Protein AF-R7R289-F1 (afdb_monomer_lite)

Secondary structure (DSSP, 8-state):
-HHHHHHHHHHHHHHHHHHHHTT-HHHHHHHHHHHHHHHHHHHHTT-HHHHHHHHHHTTPPP-TT---GGGS-HHHHHHHHHHHHHHHHHHHHHTT-

Radius of gyration: 14.41 Å; chains: 1; bounding box: 32×24×45 Å

Foldseek 3Di:
DLVVVLVCVVCVVVVLVVCVVVLVLLVSLVSLLVVLVVLVVCLVVQPLSSQQVQCVVVVHDRDSPDRDSVPRDPCVSNVSSVVSNVSSVVSNVVVVD

Sequence (97 aa):
MIKALACLYRYGPLVVLIPLMLQHYAVAGMLILFFSIWNAYGYKKKWRHIYCAYQSMSHQQMTPCYIDWDNVKKREVIGISVTEAFLGIMMIFICFL

pLDDT: mean 82.0, std 7.89, range [54.88, 93.38]

Structure (mmCIF, N/CA/C/O backbone):
data_AF-R7R289-F1
#
_entry.id   AF-R7R289-F1
#
loop_
_atom_site.group_PDB
_atom_site.id
_atom_site.type_symbol
_atom_site.label_atom_id
_atom_site.label_alt_id
_atom_site.label_comp_id
_atom_site.label_asym_id
_atom_site.label_entity_id
_atom_site.label_seq_id
_atom_site.pdbx_PDB_ins_code
_atom_site.Cartn_x
_atom_site.Cartn_y
_atom_site.Cartn_z
_atom_site.occupancy
_atom_site.B_iso_or_equiv
_atom_site.auth_seq_id
_atom_site.auth_comp_id
_atom_site.auth_asym_id
_atom_site.auth_atom_id
_atom_site.pdbx_PDB_model_num
ATOM 1 N N . MET A 1 1 ? -10.972 -13.879 -13.068 1.00 54.88 1 MET A N 1
ATOM 2 C CA . MET A 1 1 ? -10.130 -13.467 -11.920 1.00 54.88 1 MET A CA 1
ATOM 3 C C . MET A 1 1 ? -9.520 -12.069 -12.083 1.00 54.88 1 MET A C 1
ATOM 5 O O . MET A 1 1 ? -9.880 -11.202 -11.307 1.00 54.88 1 MET A O 1
ATOM 9 N N . ILE A 1 2 ? -8.704 -11.780 -13.110 1.00 59.53 2 ILE A N 1
ATOM 10 C CA . ILE A 1 2 ? -7.987 -10.483 -13.264 1.00 59.53 2 ILE A CA 1
ATOM 11 C C . ILE A 1 2 ? -8.912 -9.242 -13.296 1.00 59.53 2 ILE A C 1
ATOM 13 O O . ILE A 1 2 ? -8.572 -8.216 -12.714 1.00 59.53 2 ILE A O 1
ATOM 17 N N . LYS A 1 3 ? -10.102 -9.337 -13.913 1.00 64.31 3 LYS A N 1
ATOM 18 C CA . LYS A 1 3 ? -11.083 -8.233 -13.969 1.00 64.31 3 LYS A CA 1
ATOM 19 C C . LYS A 1 3 ? -11.600 -7.811 -12.583 1.00 64.31 3 LYS A C 1
ATOM 21 O O . LYS A 1 3 ? -11.777 -6.623 -12.348 1.00 64.31 3 LYS A O 1
ATOM 26 N N . ALA A 1 4 ? -11.798 -8.763 -11.668 1.00 59.75 4 ALA A N 1
ATOM 27 C CA . ALA A 1 4 ? -12.276 -8.481 -10.312 1.00 59.75 4 ALA A CA 1
ATOM 28 C C . ALA A 1 4 ? -11.208 -7.758 -9.476 1.00 59.75 4 ALA A C 1
ATOM 30 O O . ALA A 1 4 ? -11.518 -6.797 -8.782 1.00 59.75 4 ALA A O 1
ATOM 31 N N . LEU A 1 5 ? -9.939 -8.160 -9.619 1.00 63.84 5 LEU A N 1
ATOM 32 C CA . LEU A 1 5 ? -8.808 -7.507 -8.954 1.00 63.84 5 LEU A CA 1
ATOM 33 C C . LEU A 1 5 ? -8.595 -6.066 -9.456 1.00 63.84 5 LEU A C 1
ATOM 35 O O . LEU A 1 5 ? -8.352 -5.162 -8.664 1.00 63.84 5 LEU A O 1
ATOM 39 N N . ALA A 1 6 ? -8.742 -5.832 -10.763 1.00 64.00 6 ALA A N 1
ATOM 40 C CA . ALA A 1 6 ? -8.690 -4.483 -11.330 1.00 64.00 6 ALA A CA 1
ATOM 41 C C . ALA A 1 6 ? -9.862 -3.601 -10.855 1.00 64.00 6 ALA A C 1
ATOM 43 O O . ALA A 1 6 ? -9.682 -2.411 -10.607 1.00 64.00 6 ALA A O 1
ATOM 44 N N . CYS A 1 7 ? -11.050 -4.193 -10.687 1.00 64.69 7 CYS A N 1
ATOM 45 C CA . CYS A 1 7 ? -12.212 -3.523 -10.107 1.00 64.69 7 CYS A CA 1
ATOM 46 C C . CYS A 1 7 ? -11.926 -3.106 -8.656 1.00 64.69 7 CYS A C 1
ATOM 48 O O . CYS A 1 7 ? -12.142 -1.957 -8.291 1.00 64.69 7 CYS A O 1
ATOM 50 N N . LEU A 1 8 ? -11.341 -4.001 -7.855 1.00 69.06 8 LEU A N 1
ATOM 51 C CA . LEU A 1 8 ? -10.965 -3.717 -6.471 1.00 69.06 8 LEU A CA 1
ATOM 52 C C . LEU A 1 8 ? -9.931 -2.589 -6.361 1.00 69.06 8 LEU A C 1
ATOM 54 O O . LEU A 1 8 ? -10.039 -1.767 -5.465 1.00 69.06 8 LEU A O 1
ATOM 58 N N . TYR A 1 9 ? -8.980 -2.483 -7.290 1.00 69.88 9 TYR A N 1
ATOM 59 C CA . TYR A 1 9 ? -8.043 -1.355 -7.305 1.00 69.88 9 TYR A CA 1
ATOM 60 C C . TYR A 1 9 ? -8.733 -0.023 -7.661 1.00 69.88 9 TYR A C 1
ATOM 62 O O . TYR A 1 9 ? -8.445 1.012 -7.069 1.00 69.88 9 TYR A O 1
ATOM 70 N N . ARG A 1 10 ? -9.686 -0.039 -8.603 1.00 74.19 10 ARG A N 1
ATOM 71 C CA . ARG A 1 10 ? -10.416 1.163 -9.043 1.00 74.19 10 ARG A CA 1
ATOM 72 C C . ARG A 1 10 ? -11.460 1.647 -8.031 1.00 74.19 10 ARG A C 1
ATOM 74 O O . ARG A 1 10 ? -11.598 2.847 -7.828 1.00 74.19 10 ARG A O 1
ATOM 81 N N . TYR A 1 11 ? -12.213 0.726 -7.434 1.00 76.81 11 TYR A N 1
ATOM 82 C CA . TYR A 1 11 ? -13.294 1.022 -6.486 1.00 76.81 11 TYR A CA 1
ATOM 83 C C . TYR A 1 11 ? -12.863 0.866 -5.024 1.00 76.81 11 TYR A C 1
ATOM 85 O O . TYR A 1 11 ? -13.622 1.205 -4.126 1.00 76.81 11 TYR A O 1
ATOM 93 N N . GLY A 1 12 ? -11.647 0.395 -4.764 1.00 78.19 12 GLY A N 1
ATOM 94 C CA . GLY A 1 12 ? -11.107 0.209 -3.421 1.00 78.19 12 GLY A CA 1
ATOM 95 C C . GLY A 1 12 ? -11.168 1.447 -2.534 1.00 78.19 12 GLY A C 1
ATOM 96 O O . GLY A 1 12 ? -11.704 1.355 -1.430 1.00 78.19 12 GLY A O 1
ATOM 97 N N . PRO A 1 13 ? -10.746 2.627 -3.027 1.00 78.31 13 PRO A N 1
ATOM 98 C CA . PRO A 1 13 ? -10.905 3.876 -2.289 1.00 78.31 13 PRO A CA 1
ATOM 99 C C . PRO A 1 13 ? -12.366 4.184 -1.931 1.00 78.31 13 PRO A C 1
ATOM 101 O O . PRO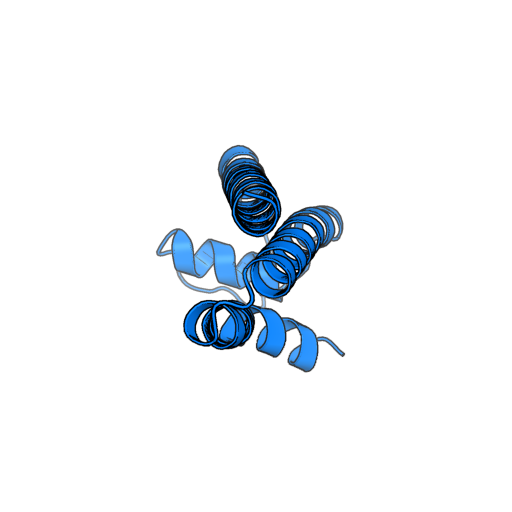 A 1 13 ? -12.639 4.662 -0.835 1.00 78.31 13 PRO A O 1
ATOM 104 N N . LEU A 1 14 ? -13.323 3.851 -2.807 1.00 81.88 14 LEU A N 1
ATOM 105 C CA . LEU A 1 14 ? -14.756 4.022 -2.530 1.00 81.88 14 LEU A CA 1
ATOM 106 C C . LEU A 1 14 ? -15.243 3.054 -1.442 1.00 81.88 14 LEU A C 1
ATOM 108 O O . LEU A 1 14 ? -16.035 3.446 -0.589 1.00 81.88 14 LEU A O 1
ATOM 112 N N . VAL A 1 15 ? -14.732 1.820 -1.424 1.00 84.56 15 VAL A N 1
ATOM 113 C CA . VAL A 1 15 ? -15.037 0.824 -0.380 1.00 84.56 15 VAL A CA 1
ATOM 114 C C . VAL A 1 15 ? -14.499 1.256 0.988 1.00 84.56 15 VAL A C 1
ATOM 116 O O . VAL A 1 15 ? -15.131 0.956 1.993 1.00 84.56 15 VAL A O 1
ATOM 119 N N . VAL A 1 16 ? -13.379 1.986 1.040 1.00 85.62 16 VAL A N 1
ATOM 120 C CA . VAL A 1 16 ? -12.829 2.573 2.280 1.00 85.62 16 VAL A CA 1
ATOM 121 C C . VAL A 1 16 ? -13.595 3.834 2.707 1.00 85.62 16 VAL A C 1
ATOM 123 O O . VAL A 1 16 ? -13.809 4.056 3.898 1.00 85.62 16 VAL A O 1
ATOM 126 N N . LEU A 1 17 ? -14.046 4.650 1.751 1.00 85.12 17 LEU A N 1
ATOM 127 C CA . LEU A 1 17 ? -14.790 5.890 2.007 1.00 85.12 17 LEU A CA 1
ATOM 128 C C . LEU A 1 17 ? -16.140 5.653 2.695 1.00 85.12 17 LEU A C 1
ATOM 130 O O . LEU A 1 17 ? -16.527 6.440 3.552 1.00 85.12 17 LEU A O 1
ATOM 134 N N . ILE A 1 18 ? -16.849 4.573 2.361 1.00 87.19 18 ILE A N 1
ATOM 135 C CA . ILE A 1 18 ? -18.154 4.250 2.962 1.00 87.19 18 ILE A CA 1
ATOM 136 C C . ILE A 1 18 ? -18.066 4.064 4.494 1.00 87.19 18 ILE A C 1
ATOM 138 O O . ILE A 1 18 ? -18.749 4.796 5.209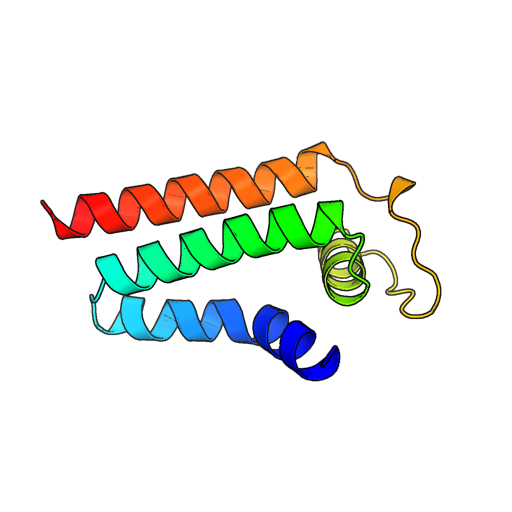 1.00 87.19 18 ILE A O 1
ATOM 142 N N . PRO A 1 19 ? -17.236 3.154 5.045 1.00 87.00 19 PRO A N 1
ATOM 143 C CA . PRO A 1 19 ? -17.099 3.001 6.492 1.00 87.00 19 PRO A CA 1
ATOM 144 C C . PRO A 1 19 ? -16.481 4.234 7.157 1.00 87.00 19 PRO A C 1
ATOM 146 O O . PRO A 1 19 ? -16.821 4.517 8.301 1.00 87.00 19 PRO A O 1
ATOM 149 N N . LEU A 1 20 ? -15.636 4.997 6.453 1.00 86.69 20 LEU A N 1
ATOM 150 C CA . LEU A 1 20 ? -15.128 6.277 6.952 1.00 86.69 20 LEU A CA 1
ATOM 151 C C . LEU A 1 20 ? -16.263 7.293 7.173 1.00 86.69 20 LEU A C 1
ATOM 153 O O . LEU A 1 20 ? -16.328 7.912 8.230 1.00 86.69 20 LEU A O 1
ATOM 157 N N . MET A 1 21 ? -17.182 7.427 6.210 1.00 86.31 21 MET A N 1
ATOM 158 C CA . MET A 1 21 ? -18.353 8.312 6.318 1.00 86.31 21 MET A CA 1
ATOM 159 C C . MET A 1 21 ? -19.325 7.868 7.415 1.00 86.31 21 MET A C 1
ATOM 161 O O . MET A 1 21 ? -19.958 8.701 8.056 1.00 86.31 21 MET A O 1
ATOM 165 N N . LEU A 1 22 ? -19.415 6.560 7.660 1.00 88.56 22 LEU A N 1
ATOM 166 C CA . LEU A 1 22 ? -20.212 5.977 8.741 1.00 88.56 22 LEU A CA 1
ATOM 167 C C . LEU A 1 22 ? -19.488 5.985 10.102 1.00 88.56 22 LEU A C 1
ATOM 169 O O . LEU A 1 22 ? -19.982 5.386 11.051 1.00 88.56 22 LEU A O 1
ATOM 173 N N . GLN A 1 23 ? -18.318 6.630 10.203 1.00 85.12 23 GLN A N 1
ATOM 174 C CA . GLN A 1 23 ? -17.484 6.696 11.414 1.00 85.12 23 GLN A CA 1
ATOM 175 C C . GLN A 1 23 ? -17.039 5.326 11.962 1.00 85.12 23 GLN A C 1
ATOM 177 O O . GLN A 1 23 ? -16.617 5.195 13.110 1.00 85.12 23 GLN A O 1
ATOM 182 N N . HIS A 1 24 ? -17.055 4.286 11.129 1.00 88.19 24 HIS A N 1
ATOM 183 C CA . HIS A 1 24 ? -16.513 2.970 11.455 1.00 88.19 24 HIS A CA 1
ATOM 184 C C . HIS A 1 24 ? -15.000 2.937 11.195 1.00 88.19 24 HIS A C 1
ATOM 186 O O . HIS A 1 24 ? -14.514 2.258 10.284 1.00 88.19 24 HIS A O 1
ATOM 192 N N . TYR A 1 25 ? -14.243 3.675 12.014 1.00 87.62 25 TYR A N 1
ATOM 193 C CA . TYR A 1 25 ? -12.798 3.873 11.843 1.00 87.62 25 TYR A CA 1
ATOM 194 C C . TYR A 1 25 ? -11.991 2.569 11.888 1.00 87.62 25 TYR A C 1
ATOM 196 O O . TYR A 1 25 ? -11.077 2.399 11.082 1.00 87.62 25 TYR A O 1
ATOM 204 N N . ALA A 1 26 ? -12.365 1.609 12.743 1.00 87.44 26 ALA A N 1
ATOM 205 C CA . ALA A 1 26 ? -11.720 0.295 12.781 1.00 87.44 26 ALA A CA 1
ATOM 206 C C . ALA A 1 26 ? -11.876 -0.476 11.459 1.00 87.44 26 ALA A C 1
ATOM 208 O O . ALA A 1 26 ? -10.915 -1.061 10.962 1.00 87.44 26 ALA A O 1
ATOM 209 N N . VAL A 1 27 ? -13.069 -0.448 10.855 1.00 88.75 27 VAL A N 1
ATOM 210 C CA . VAL A 1 27 ? -13.340 -1.141 9.584 1.00 88.75 27 VAL A CA 1
ATOM 211 C C . VAL A 1 27 ? -12.593 -0.460 8.441 1.00 88.75 27 VAL A C 1
ATOM 213 O O . VAL A 1 27 ? -11.946 -1.135 7.643 1.00 88.75 27 VAL A O 1
ATOM 216 N N . ALA A 1 28 ? -12.622 0.874 8.390 1.00 88.94 28 ALA A N 1
ATOM 217 C CA . ALA A 1 28 ? -11.868 1.645 7.406 1.00 88.94 28 ALA A CA 1
ATOM 218 C C . ALA A 1 28 ? -10.354 1.385 7.520 1.00 88.94 28 ALA A C 1
ATOM 220 O O . ALA A 1 28 ? -9.704 1.101 6.515 1.00 88.94 28 ALA A O 1
ATOM 221 N N . GLY A 1 29 ? -9.804 1.389 8.738 1.00 89.56 29 GLY A N 1
ATOM 222 C CA . GLY A 1 29 ? -8.391 1.107 8.985 1.00 89.56 29 GLY A CA 1
ATOM 223 C C . GLY A 1 29 ? -7.982 -0.312 8.579 1.00 89.56 29 GLY A C 1
ATOM 224 O O . GLY A 1 29 ? -6.975 -0.487 7.893 1.00 89.56 29 GLY A O 1
ATOM 225 N N . MET A 1 30 ? -8.798 -1.322 8.898 1.00 90.88 30 MET A N 1
ATOM 226 C CA . MET A 1 30 ? -8.564 -2.710 8.473 1.00 90.88 30 MET A CA 1
ATOM 227 C C . MET A 1 30 ? -8.579 -2.869 6.946 1.00 90.88 30 MET A C 1
ATOM 229 O O . MET A 1 30 ? -7.743 -3.586 6.392 1.00 90.88 30 MET A O 1
ATOM 233 N N . LEU A 1 31 ? -9.489 -2.182 6.250 1.00 90.69 31 LEU A N 1
ATOM 234 C CA . LEU A 1 31 ? -9.536 -2.188 4.786 1.00 90.69 31 LEU A CA 1
ATOM 235 C C . LEU A 1 31 ? -8.292 -1.534 4.179 1.00 90.69 31 LEU A C 1
ATOM 237 O O . LEU A 1 31 ? -7.711 -2.090 3.250 1.00 90.69 31 LEU A O 1
ATOM 241 N N . ILE A 1 32 ? -7.841 -0.400 4.721 1.00 89.50 32 ILE A N 1
ATOM 242 C CA . ILE A 1 32 ? -6.614 0.273 4.268 1.00 89.50 32 ILE A CA 1
ATOM 243 C C . ILE A 1 32 ? -5.389 -0.631 4.469 1.00 89.50 32 ILE A C 1
ATOM 245 O O . ILE A 1 32 ? -4.552 -0.741 3.572 1.00 89.50 32 ILE A O 1
ATOM 249 N N . LEU A 1 33 ? -5.297 -1.340 5.600 1.00 91.75 33 LEU A N 1
ATOM 250 C CA . LEU A 1 33 ? -4.217 -2.305 5.835 1.00 91.75 33 LEU A CA 1
ATOM 251 C C . LEU A 1 33 ? -4.244 -3.458 4.837 1.00 91.75 33 LEU A C 1
ATOM 253 O O . LEU A 1 33 ? -3.201 -3.853 4.312 1.00 91.75 33 LEU A O 1
ATOM 257 N N . PHE A 1 34 ? -5.434 -3.973 4.534 1.00 90.69 34 PHE A N 1
ATOM 258 C CA . PHE A 1 34 ? -5.594 -4.982 3.498 1.00 90.69 34 PHE A CA 1
ATOM 259 C C . PHE A 1 34 ? -5.130 -4.462 2.126 1.00 90.69 34 PHE A C 1
ATOM 261 O O . PHE A 1 34 ? -4.396 -5.168 1.434 1.00 90.69 34 PHE A O 1
ATOM 268 N N . PHE A 1 35 ? -5.481 -3.224 1.757 1.00 87.75 35 PHE A N 1
ATOM 269 C CA . PHE A 1 35 ? -5.017 -2.580 0.521 1.00 87.75 35 PHE A CA 1
ATOM 270 C C . PHE A 1 35 ? -3.493 -2.429 0.465 1.00 87.75 35 PHE A C 1
ATOM 272 O O . PHE A 1 35 ? -2.890 -2.767 -0.554 1.00 87.75 35 PHE A O 1
ATOM 279 N N . SER A 1 36 ? -2.863 -2.022 1.567 1.00 89.00 36 SER A N 1
ATOM 280 C CA . SER A 1 36 ? -1.404 -1.916 1.669 1.00 89.00 36 SER A CA 1
ATOM 281 C C . SER A 1 36 ? -0.707 -3.264 1.425 1.00 89.00 36 SER A C 1
ATOM 283 O O . SER A 1 36 ? 0.193 -3.375 0.583 1.00 89.00 36 SER A O 1
ATOM 285 N N . ILE A 1 37 ? -1.164 -4.330 2.093 1.00 89.44 37 ILE A N 1
ATOM 286 C CA . ILE A 1 37 ? -0.622 -5.688 1.912 1.00 89.44 37 ILE A CA 1
ATOM 287 C C . ILE A 1 37 ? -0.845 -6.167 0.475 1.00 89.44 37 ILE A C 1
ATOM 289 O O . ILE A 1 37 ? 0.044 -6.764 -0.137 1.00 89.44 37 ILE A O 1
ATOM 293 N N . TRP A 1 38 ? -2.025 -5.893 -0.076 1.00 86.12 38 TRP A N 1
ATOM 294 C CA . TRP A 1 38 ? -2.383 -6.239 -1.443 1.00 86.12 38 TRP A CA 1
ATOM 295 C C . TRP A 1 38 ? -1.475 -5.559 -2.474 1.00 86.12 38 TRP A C 1
ATOM 297 O O . TRP A 1 38 ? -0.977 -6.226 -3.383 1.00 86.12 38 TRP A O 1
ATOM 307 N N . ASN A 1 39 ? -1.198 -4.264 -2.303 1.00 84.31 39 ASN A N 1
ATOM 308 C CA . ASN A 1 39 ? -0.281 -3.493 -3.142 1.00 84.31 39 ASN A CA 1
ATOM 309 C C . ASN A 1 39 ? 1.143 -4.061 -3.089 1.00 84.31 39 ASN A C 1
ATOM 311 O O . ASN A 1 39 ? 1.745 -4.332 -4.134 1.00 84.31 39 ASN A O 1
ATOM 315 N N . ALA A 1 40 ? 1.653 -4.334 -1.886 1.00 85.50 40 ALA A N 1
ATOM 316 C CA . ALA A 1 40 ? 2.976 -4.921 -1.694 1.00 85.50 40 ALA A CA 1
ATOM 317 C C . ALA A 1 40 ? 3.087 -6.327 -2.315 1.00 85.50 40 ALA A C 1
ATOM 319 O O . ALA A 1 40 ? 4.061 -6.651 -3.007 1.00 85.50 40 ALA A O 1
ATOM 320 N N . TYR A 1 41 ? 2.072 -7.170 -2.115 1.00 87.38 41 TYR A N 1
ATOM 321 C CA . TYR A 1 41 ? 2.032 -8.518 -2.675 1.00 87.38 41 TYR A CA 1
ATOM 322 C C . TYR A 1 41 ? 1.911 -8.500 -4.198 1.00 87.38 41 TYR A C 1
ATOM 324 O O . TYR A 1 41 ? 2.578 -9.268 -4.895 1.00 87.38 41 TYR A O 1
ATOM 332 N N . GLY A 1 42 ? 1.087 -7.603 -4.725 1.00 84.31 42 GLY A N 1
ATOM 333 C CA . GLY A 1 42 ? 0.865 -7.453 -6.147 1.00 84.31 42 GLY A CA 1
ATOM 334 C C . GLY A 1 42 ? 2.077 -6.902 -6.897 1.00 84.31 42 GLY A C 1
ATOM 335 O O . GLY A 1 42 ? 2.339 -7.342 -8.016 1.00 84.31 42 GLY A O 1
ATOM 336 N N . TYR A 1 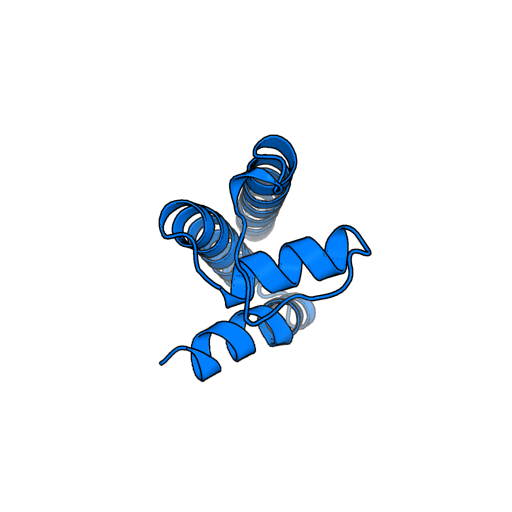43 ? 2.885 -6.051 -6.259 1.00 83.94 43 TYR A N 1
ATOM 337 C CA . TYR A 1 43 ? 4.219 -5.702 -6.748 1.00 83.94 43 TYR A CA 1
ATOM 338 C C . TYR A 1 43 ? 5.155 -6.920 -6.767 1.00 83.94 43 TYR A C 1
ATOM 340 O O . TYR A 1 43 ? 5.755 -7.222 -7.799 1.00 83.94 43 TYR A O 1
ATOM 348 N N . LYS A 1 44 ? 5.228 -7.690 -5.669 1.00 85.00 44 LYS A N 1
ATOM 349 C CA . LYS A 1 44 ? 6.071 -8.901 -5.591 1.00 85.00 44 LYS A CA 1
ATOM 350 C C . LYS A 1 44 ? 5.694 -9.941 -6.651 1.00 85.00 44 LYS A C 1
ATOM 352 O O . LYS A 1 44 ? 6.571 -10.573 -7.234 1.00 85.00 44 LYS A O 1
ATOM 357 N N . LYS A 1 45 ? 4.396 -10.109 -6.918 1.00 86.31 45 LYS A N 1
ATOM 358 C CA . LYS A 1 45 ? 3.863 -10.992 -7.967 1.00 86.31 45 LYS A CA 1
ATOM 359 C C . LYS A 1 45 ? 3.737 -10.335 -9.340 1.00 86.31 45 LYS A C 1
ATOM 361 O O . LYS A 1 45 ? 3.222 -10.973 -10.259 1.00 86.31 45 LYS A O 1
ATOM 366 N N . LYS A 1 46 ? 4.212 -9.100 -9.501 1.00 84.62 46 LYS A N 1
ATOM 367 C CA . LYS A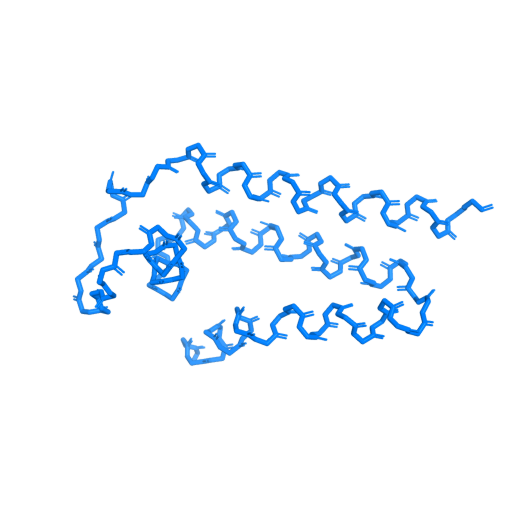 1 46 ? 4.254 -8.394 -10.781 1.00 84.62 46 LYS A CA 1
ATOM 368 C C . LYS A 1 46 ? 2.886 -8.315 -11.491 1.00 84.62 46 LYS A C 1
ATOM 370 O O . LYS A 1 46 ? 2.782 -8.487 -12.706 1.00 84.62 46 LYS A O 1
ATOM 375 N N . TRP A 1 47 ? 1.808 -8.045 -10.751 1.00 85.69 47 TRP A N 1
ATOM 376 C CA . TRP A 1 47 ? 0.444 -8.001 -11.290 1.00 85.69 47 TRP A CA 1
ATOM 377 C C . TRP A 1 47 ? 0.190 -6.843 -12.265 1.00 85.69 47 TRP A C 1
ATOM 379 O O . TRP A 1 47 ? 0.201 -5.673 -11.895 1.00 85.69 47 TRP A O 1
ATOM 389 N N . ARG A 1 48 ? -0.183 -7.187 -13.501 1.00 81.88 48 ARG A N 1
ATOM 390 C CA . ARG A 1 48 ? -0.475 -6.255 -14.608 1.00 81.88 48 ARG A CA 1
ATOM 391 C C . ARG A 1 48 ? -1.347 -5.046 -14.244 1.00 81.88 48 ARG A C 1
ATOM 393 O O . ARG A 1 48 ? -1.052 -3.939 -14.663 1.00 81.88 48 ARG A O 1
ATOM 400 N N . HIS A 1 49 ? -2.425 -5.243 -13.488 1.00 77.56 49 HIS A N 1
ATOM 401 C CA . HIS A 1 49 ? -3.361 -4.157 -13.168 1.00 77.56 49 HIS A CA 1
ATOM 402 C C . HIS A 1 49 ? -2.774 -3.140 -12.178 1.00 77.56 49 HIS A C 1
ATOM 404 O O . HIS A 1 49 ? -3.070 -1.957 -12.293 1.00 77.56 49 HIS A O 1
ATOM 410 N N . ILE A 1 50 ? -1.906 -3.582 -11.262 1.00 81.06 50 ILE A N 1
ATOM 411 C CA . ILE A 1 50 ? -1.181 -2.689 -10.351 1.00 81.06 50 ILE A CA 1
ATOM 412 C C . ILE A 1 50 ? -0.112 -1.929 -11.133 1.00 81.06 50 ILE A C 1
ATOM 414 O O . ILE A 1 50 ? -0.000 -0.720 -10.983 1.00 81.06 50 ILE A O 1
ATOM 418 N N . TYR A 1 51 ? 0.608 -2.601 -12.035 1.00 81.50 51 TYR A N 1
ATOM 419 C CA . TYR A 1 51 ? 1.560 -1.938 -12.928 1.00 81.50 51 TYR A CA 1
ATOM 420 C C . TYR A 1 51 ? 0.919 -0.783 -13.713 1.00 81.50 51 TYR A C 1
ATOM 422 O O . TYR A 1 51 ? 1.412 0.341 -13.679 1.00 81.50 51 TYR A O 1
ATOM 430 N N . CYS A 1 52 ? -0.224 -1.033 -14.361 1.00 78.44 52 CYS A N 1
ATOM 431 C CA . CYS A 1 52 ? -0.945 0.003 -15.103 1.00 78.44 52 CYS A CA 1
ATOM 432 C C . CYS A 1 52 ? -1.431 1.153 -14.207 1.00 78.44 52 CYS A C 1
ATOM 434 O O . CYS A 1 52 ? -1.498 2.293 -14.663 1.00 78.44 52 CYS A O 1
ATOM 436 N N . ALA A 1 53 ? -1.753 0.879 -12.942 1.00 78.69 53 ALA A N 1
ATOM 437 C CA . ALA A 1 53 ? -2.100 1.925 -11.991 1.00 78.69 53 ALA A CA 1
ATOM 438 C C . ALA A 1 53 ? -0.902 2.818 -11.633 1.00 78.69 53 ALA A C 1
ATOM 440 O O . ALA A 1 53 ? -1.043 4.039 -11.625 1.00 78.69 53 ALA A O 1
ATOM 441 N N . TYR A 1 54 ? 0.284 2.234 -11.433 1.00 77.25 54 TYR A N 1
ATOM 442 C CA . TYR A 1 54 ? 1.517 3.005 -11.246 1.00 77.25 54 TYR A CA 1
ATOM 443 C C . TYR A 1 54 ? 1.857 3.842 -12.486 1.00 77.25 54 TYR A C 1
ATOM 445 O O . TYR A 1 54 ? 2.162 5.021 -12.345 1.00 77.25 54 TYR A O 1
ATOM 453 N N . GLN A 1 55 ? 1.708 3.296 -13.701 1.00 79.19 55 GLN A N 1
ATOM 454 C CA . GLN A 1 55 ? 1.884 4.074 -14.938 1.00 79.19 55 GLN A CA 1
ATOM 455 C C . GLN A 1 55 ? 0.931 5.278 -15.003 1.00 79.19 5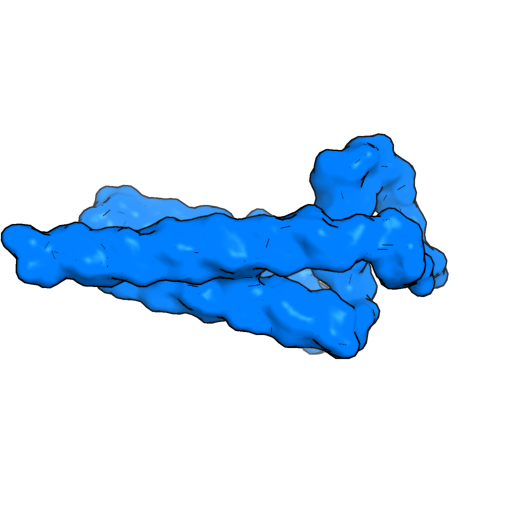5 GLN A C 1
ATOM 457 O O . GLN A 1 55 ? 1.355 6.375 -15.361 1.00 79.19 55 GLN A O 1
ATOM 462 N N . SER A 1 56 ? -0.333 5.092 -14.601 1.00 78.88 56 SER A N 1
ATOM 463 C CA . SER A 1 56 ? -1.309 6.184 -14.500 1.00 78.88 56 SER A CA 1
ATOM 464 C C . SER A 1 56 ? -0.858 7.281 -13.541 1.00 78.88 56 SER 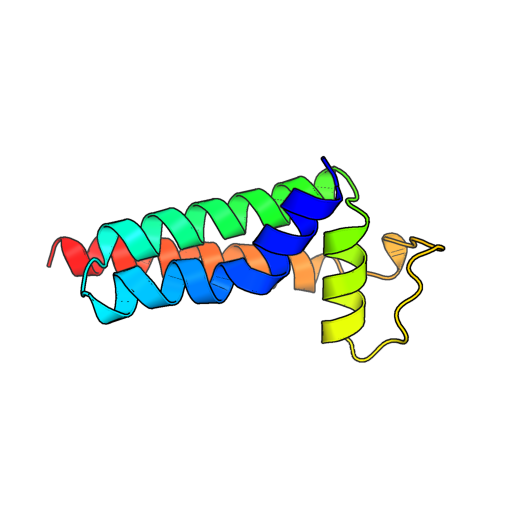A C 1
ATOM 466 O O . SER A 1 56 ? -1.042 8.460 -13.831 1.00 78.88 56 SER A O 1
ATOM 468 N N . MET A 1 57 ? -0.303 6.892 -12.391 1.00 75.25 57 MET A N 1
ATOM 469 C CA . MET A 1 57 ? 0.142 7.814 -11.349 1.00 75.25 57 MET A CA 1
ATOM 470 C C . MET A 1 57 ? 1.407 8.573 -11.763 1.00 75.25 57 MET A C 1
ATOM 472 O O . MET A 1 57 ? 1.537 9.757 -11.475 1.00 75.25 57 MET A O 1
ATOM 476 N N . SER A 1 58 ? 2.312 7.923 -12.494 1.00 76.94 58 SER A N 1
ATOM 477 C CA . SER A 1 58 ? 3.515 8.546 -13.054 1.00 76.94 58 SER A CA 1
ATOM 478 C C . SER A 1 58 ? 3.249 9.348 -14.338 1.00 76.94 58 SER A C 1
ATOM 480 O O . SER A 1 58 ? 4.204 9.737 -15.007 1.00 76.94 58 SER A O 1
ATOM 482 N N . HIS A 1 59 ? 1.980 9.574 -14.709 1.00 79.25 59 HIS A N 1
ATOM 483 C CA . HIS A 1 59 ? 1.566 10.234 -15.956 1.00 79.25 59 HIS A CA 1
ATOM 484 C C . HIS A 1 59 ? 2.199 9.626 -17.221 1.00 79.25 59 HIS A C 1
ATOM 486 O O . HIS A 1 59 ? 2.405 10.306 -18.225 1.00 79.25 59 HIS A O 1
ATOM 492 N N . GLN A 1 60 ? 2.505 8.328 -17.180 1.00 77.31 60 GLN A N 1
ATOM 493 C CA . GLN A 1 60 ? 3.016 7.583 -18.320 1.00 77.31 60 GLN A CA 1
ATOM 494 C C . GLN A 1 60 ? 1.855 7.028 -19.144 1.00 77.31 60 GLN A C 1
ATOM 496 O O . GLN A 1 60 ? 0.787 6.697 -18.622 1.00 77.31 60 GLN A O 1
ATOM 501 N N . GLN A 1 61 ? 2.069 6.887 -20.451 1.00 78.50 61 GLN A N 1
ATOM 502 C CA . GLN A 1 61 ? 1.098 6.231 -21.316 1.00 78.50 61 GLN A CA 1
ATOM 503 C C . GLN A 1 61 ? 0.910 4.778 -20.861 1.00 78.50 61 GLN A C 1
ATOM 505 O O . GLN A 1 61 ? 1.872 4.020 -20.751 1.00 78.50 61 GLN A O 1
ATOM 510 N N . MET A 1 62 ? -0.337 4.387 -20.587 1.00 75.25 62 MET A N 1
ATOM 511 C CA . MET A 1 62 ? -0.646 3.023 -20.167 1.00 75.25 62 MET A CA 1
ATOM 512 C C . MET A 1 62 ? -0.304 2.043 -21.287 1.00 75.25 62 MET A C 1
ATOM 514 O O . MET A 1 62 ? -0.883 2.102 -22.373 1.00 75.25 62 MET A O 1
ATOM 518 N N . THR A 1 63 ? 0.583 1.094 -21.005 1.00 80.12 63 THR A N 1
ATOM 519 C CA . THR A 1 63 ? 0.938 0.018 -21.934 1.00 80.12 63 THR A CA 1
ATOM 520 C C . THR A 1 63 ? 0.383 -1.294 -21.404 1.00 80.12 63 THR A C 1
ATOM 522 O O . THR A 1 63 ? 1.124 -2.119 -20.875 1.00 80.12 63 THR A O 1
ATOM 525 N N . PRO A 1 64 ? -0.933 -1.553 -21.524 1.00 69.75 64 PRO A N 1
ATOM 526 C CA . PRO A 1 64 ? -1.518 -2.728 -20.905 1.00 69.75 64 PRO A CA 1
ATOM 527 C C . PRO A 1 64 ? -0.844 -4.000 -21.416 1.00 69.75 64 PRO A C 1
ATOM 529 O O . PRO A 1 64 ? -0.673 -4.922 -20.637 1.00 69.75 64 PRO A O 1
ATOM 532 N N . CYS A 1 65 ? -0.467 -4.095 -22.691 1.00 77.44 65 CYS A N 1
ATOM 533 C CA . CYS A 1 65 ? 0.112 -5.313 -23.271 1.00 77.44 65 CYS A CA 1
ATOM 534 C C . CYS A 1 65 ? 1.618 -5.494 -23.016 1.00 77.44 65 CYS A C 1
ATOM 536 O O . CYS A 1 65 ? 2.139 -6.559 -23.332 1.00 77.44 65 CYS A O 1
ATOM 538 N N . TYR A 1 66 ? 2.295 -4.504 -22.430 1.00 77.44 66 TYR A N 1
ATOM 539 C CA . TYR A 1 66 ? 3.735 -4.528 -22.182 1.00 77.44 66 TYR A CA 1
ATOM 540 C C . TYR A 1 66 ? 4.018 -4.107 -20.737 1.00 77.44 66 TYR A C 1
ATOM 542 O O . TYR A 1 66 ? 3.754 -2.969 -20.351 1.00 77.44 66 TYR A O 1
ATOM 550 N N . ILE A 1 67 ? 4.505 -5.054 -19.932 1.00 80.12 67 ILE A N 1
ATOM 551 C CA . ILE A 1 67 ? 4.721 -4.879 -18.493 1.00 80.12 67 ILE A CA 1
ATOM 552 C C . ILE A 1 67 ? 6.222 -4.844 -18.230 1.00 80.12 67 ILE A C 1
ATOM 554 O O . ILE A 1 67 ? 6.878 -5.883 -18.282 1.00 80.12 67 ILE A O 1
ATOM 558 N N . ASP A 1 68 ? 6.732 -3.672 -17.877 1.00 82.50 68 ASP A N 1
ATOM 559 C CA . ASP A 1 68 ? 8.127 -3.484 -17.490 1.00 82.50 68 ASP A CA 1
ATOM 560 C C . ASP A 1 68 ? 8.225 -2.953 -16.058 1.00 82.50 68 ASP A C 1
ATOM 562 O O . ASP A 1 68 ? 8.224 -1.745 -15.812 1.00 82.50 68 ASP A O 1
ATOM 566 N N . TRP A 1 69 ? 8.291 -3.880 -15.101 1.00 80.38 69 TRP A N 1
ATOM 567 C CA . TRP A 1 69 ? 8.411 -3.561 -13.677 1.00 80.38 69 TRP A CA 1
ATOM 568 C C . TRP A 1 69 ? 9.745 -2.924 -13.292 1.00 80.38 69 TRP A C 1
ATOM 570 O O . TRP A 1 69 ? 9.812 -2.345 -12.209 1.00 80.38 69 TRP A O 1
ATOM 580 N N . ASP A 1 70 ? 10.778 -3.009 -14.133 1.00 81.06 70 ASP A N 1
ATOM 581 C CA . ASP A 1 70 ? 12.071 -2.387 -13.837 1.00 81.06 70 ASP A CA 1
ATOM 582 C C . ASP A 1 70 ? 12.003 -0.861 -14.008 1.00 81.06 70 ASP A C 1
ATOM 584 O O . ASP A 1 70 ? 12.739 -0.126 -13.349 1.00 81.06 70 ASP A O 1
ATOM 588 N N . ASN A 1 71 ? 11.032 -0.375 -14.789 1.00 77.88 71 ASN A N 1
ATOM 589 C CA . ASN A 1 71 ? 10.708 1.045 -14.916 1.00 77.88 71 ASN A CA 1
ATOM 590 C C . ASN A 1 71 ? 9.960 1.610 -13.683 1.00 77.88 71 ASN A C 1
ATOM 592 O O . ASN A 1 71 ? 9.943 2.818 -13.450 1.00 77.88 71 ASN A O 1
ATOM 596 N N . VAL A 1 72 ? 9.352 0.760 -12.844 1.00 79.50 72 VAL A N 1
ATOM 597 C CA . VAL A 1 72 ? 8.658 1.222 -11.629 1.00 79.50 72 VAL A CA 1
ATOM 598 C C . VAL A 1 72 ? 9.665 1.418 -10.504 1.00 79.50 72 VAL A C 1
ATOM 600 O O . VAL A 1 72 ? 10.325 0.481 -10.047 1.00 79.50 72 VAL A O 1
ATOM 603 N N . LYS A 1 73 ? 9.747 2.643 -9.980 1.00 79.62 73 LYS A N 1
ATOM 604 C CA . LYS A 1 73 ? 10.630 2.952 -8.854 1.00 79.62 73 LYS A CA 1
ATOM 605 C C . LYS A 1 73 ? 10.172 2.192 -7.610 1.00 79.62 73 LYS A C 1
ATOM 607 O O . LYS A 1 73 ? 9.151 2.510 -7.006 1.00 79.62 73 LYS A O 1
ATOM 612 N N . LYS A 1 74 ? 10.994 1.244 -7.147 1.00 79.06 74 LYS A N 1
ATOM 613 C CA . LYS A 1 74 ? 10.736 0.446 -5.926 1.00 79.06 74 LYS A CA 1
ATOM 614 C C . LYS A 1 74 ? 10.385 1.309 -4.709 1.00 79.06 74 LYS A C 1
ATOM 616 O O . LYS A 1 74 ? 9.547 0.929 -3.899 1.00 79.06 74 LYS A O 1
ATOM 621 N N . ARG A 1 75 ? 11.019 2.484 -4.601 1.00 80.00 75 ARG A N 1
ATOM 622 C CA . ARG A 1 75 ? 10.775 3.466 -3.537 1.00 80.00 75 ARG A CA 1
ATOM 623 C C . ARG A 1 75 ? 9.336 3.983 -3.538 1.00 80.00 75 ARG A C 1
ATOM 625 O O . ARG A 1 75 ? 8.787 4.160 -2.463 1.00 80.00 75 ARG A O 1
ATOM 632 N N . GLU A 1 76 ? 8.737 4.213 -4.704 1.00 78.81 76 GLU A N 1
ATOM 633 C CA . GLU A 1 76 ? 7.367 4.733 -4.807 1.00 78.81 76 GLU A CA 1
ATOM 634 C C . GLU A 1 76 ? 6.356 3.668 -4.388 1.00 78.81 76 GLU A C 1
ATOM 636 O O . GLU A 1 76 ? 5.475 3.941 -3.582 1.00 78.81 76 GLU A O 1
ATOM 641 N N . VAL A 1 77 ? 6.555 2.423 -4.824 1.00 79.69 77 VAL A N 1
ATOM 642 C CA . VAL A 1 77 ? 5.691 1.298 -4.438 1.00 79.69 77 VAL A CA 1
ATOM 643 C C . VAL A 1 77 ? 5.720 1.047 -2.932 1.00 79.69 77 VAL A C 1
ATOM 645 O O . VAL A 1 77 ? 4.678 0.909 -2.288 1.00 79.69 77 VAL A O 1
ATOM 648 N N . ILE A 1 78 ? 6.927 0.983 -2.364 1.00 81.88 78 ILE A N 1
ATOM 649 C CA . ILE A 1 78 ? 7.112 0.782 -0.925 1.00 81.88 78 ILE A CA 1
ATOM 650 C C . ILE A 1 78 ? 6.583 1.998 -0.164 1.00 81.88 78 ILE A C 1
ATOM 652 O O . ILE A 1 78 ? 5.899 1.820 0.835 1.00 81.88 78 ILE A O 1
ATOM 656 N N . GLY A 1 79 ? 6.847 3.213 -0.651 1.00 84.56 79 GLY A N 1
ATOM 657 C CA . GLY A 1 79 ? 6.369 4.455 -0.050 1.00 84.56 79 GLY A CA 1
ATOM 658 C C . GLY A 1 79 ? 4.851 4.480 0.087 1.00 84.56 79 GLY A C 1
ATOM 659 O O . GLY A 1 79 ? 4.360 4.629 1.199 1.00 84.56 79 GLY A O 1
ATOM 660 N N . ILE A 1 80 ? 4.119 4.233 -1.005 1.00 85.12 80 ILE A N 1
ATOM 661 C CA . ILE A 1 80 ? 2.649 4.175 -0.988 1.00 85.12 80 ILE A CA 1
ATOM 662 C C . ILE A 1 80 ? 2.164 3.100 -0.017 1.00 85.12 80 ILE A C 1
ATOM 664 O O . ILE A 1 80 ? 1.350 3.389 0.856 1.00 85.12 80 ILE A O 1
ATOM 668 N N . SER A 1 81 ? 2.723 1.889 -0.102 1.00 86.06 81 SER A N 1
ATOM 669 C CA . SER A 1 81 ? 2.311 0.779 0.766 1.00 86.06 81 SER A CA 1
ATOM 670 C C . SER A 1 81 ? 2.538 1.103 2.253 1.00 86.06 81 SER A C 1
ATOM 672 O O . SER A 1 81 ? 1.686 0.812 3.089 1.00 86.06 81 SER A O 1
ATOM 674 N N . VAL A 1 82 ? 3.663 1.735 2.605 1.00 89.88 82 VAL A N 1
ATOM 675 C CA . VAL A 1 82 ? 3.987 2.136 3.985 1.00 89.88 82 VAL A CA 1
ATOM 676 C C . VAL A 1 82 ? 3.087 3.275 4.467 1.00 89.88 82 VAL A C 1
ATOM 678 O O . VAL A 1 82 ? 2.618 3.227 5.602 1.00 89.88 82 VAL A O 1
ATOM 681 N N . THR A 1 83 ? 2.809 4.276 3.628 1.00 89.56 83 THR A N 1
ATOM 682 C CA . THR A 1 83 ? 1.895 5.374 3.975 1.00 89.56 83 THR A CA 1
ATOM 683 C C . THR A 1 83 ? 0.476 4.861 4.215 1.00 89.56 83 THR A C 1
ATOM 685 O O . THR A 1 83 ? -0.144 5.241 5.207 1.00 89.56 83 THR A O 1
ATOM 688 N N . GLU A 1 84 ? -0.016 3.953 3.368 1.00 89.44 84 GLU A N 1
ATOM 689 C CA . GLU A 1 84 ? -1.303 3.278 3.565 1.00 89.44 84 GLU A CA 1
ATOM 690 C C . GLU A 1 84 ? -1.305 2.480 4.876 1.00 89.44 84 GLU A C 1
ATOM 692 O O . GLU A 1 84 ? -2.220 2.623 5.684 1.00 89.44 84 GLU A O 1
ATOM 697 N N . ALA A 1 85 ? -0.253 1.700 5.147 1.00 91.00 85 ALA A N 1
ATOM 698 C CA . ALA A 1 85 ? -0.154 0.930 6.386 1.00 91.00 85 ALA A CA 1
ATOM 699 C C . ALA A 1 85 ? -0.185 1.821 7.636 1.00 91.00 85 ALA A C 1
ATOM 701 O O . ALA A 1 85 ? -0.916 1.541 8.586 1.00 91.00 85 ALA A O 1
ATOM 702 N N . PHE A 1 86 ? 0.577 2.915 7.628 1.00 93.38 86 PHE A N 1
ATOM 703 C CA . PHE A 1 86 ? 0.601 3.871 8.729 1.00 93.38 86 PHE A CA 1
ATOM 704 C C . PHE A 1 86 ? -0.774 4.511 8.956 1.00 93.38 86 PHE A C 1
ATOM 706 O O . PHE A 1 86 ? -1.255 4.550 10.088 1.00 93.38 86 PHE A O 1
ATOM 713 N N . LEU A 1 87 ? -1.439 4.950 7.882 1.00 91.62 87 LEU A N 1
ATOM 714 C CA . LEU A 1 87 ? -2.779 5.531 7.954 1.00 91.62 87 LEU A CA 1
ATOM 715 C C . LEU A 1 87 ? -3.796 4.532 8.523 1.00 91.62 87 LEU A C 1
ATOM 717 O O . LEU A 1 87 ? -4.564 4.880 9.419 1.00 91.62 87 LEU A O 1
ATOM 721 N N . GLY A 1 88 ? -3.772 3.283 8.049 1.00 90.50 88 GLY A N 1
ATOM 722 C CA . GLY A 1 88 ? -4.664 2.229 8.527 1.00 90.50 88 GLY A CA 1
ATOM 723 C C . GLY A 1 88 ? -4.483 1.933 10.019 1.00 90.50 88 GLY A C 1
ATOM 724 O O . GLY A 1 88 ? -5.469 1.845 10.749 1.00 90.50 88 GLY A O 1
ATOM 725 N N . ILE A 1 89 ? -3.233 1.862 10.493 1.00 92.62 89 ILE A N 1
ATOM 726 C CA . ILE A 1 89 ? -2.916 1.700 11.920 1.00 92.62 89 ILE A CA 1
ATOM 727 C C . ILE A 1 89 ? -3.454 2.885 12.730 1.00 92.62 89 ILE A C 1
ATOM 729 O O . ILE A 1 89 ? -4.119 2.678 13.744 1.00 92.62 89 ILE A O 1
ATOM 733 N N . MET A 1 90 ? -3.217 4.121 12.282 1.00 92.31 90 MET A N 1
ATOM 734 C CA . MET A 1 90 ? -3.683 5.316 12.995 1.00 92.31 90 MET A CA 1
ATOM 735 C C . MET A 1 90 ? -5.202 5.381 13.113 1.00 92.31 90 MET A C 1
ATOM 737 O O . MET A 1 90 ? -5.717 5.703 14.179 1.00 92.31 90 MET A O 1
ATOM 741 N N . MET A 1 91 ? -5.928 5.004 12.063 1.00 88.12 91 MET A N 1
ATOM 742 C CA . MET A 1 91 ? -7.388 4.937 12.107 1.00 88.12 91 MET A CA 1
ATOM 743 C C . MET A 1 91 ? -7.913 3.890 13.091 1.00 88.12 91 MET A C 1
ATOM 745 O O . MET A 1 91 ? -8.922 4.125 13.754 1.00 88.12 91 MET A O 1
ATOM 749 N N . ILE A 1 92 ? -7.226 2.752 13.220 1.00 90.25 92 ILE A N 1
ATOM 750 C CA . ILE A 1 92 ? -7.567 1.746 14.229 1.00 90.25 92 ILE A CA 1
ATOM 751 C C . ILE A 1 92 ? -7.326 2.309 15.631 1.00 90.25 92 ILE A C 1
ATOM 753 O O . ILE A 1 92 ? -8.205 2.188 16.475 1.00 90.25 92 ILE A O 1
ATOM 757 N N . PHE A 1 93 ? -6.192 2.977 15.870 1.00 90.19 93 PHE A N 1
ATOM 758 C CA . PHE A 1 93 ? -5.909 3.614 17.162 1.00 90.19 93 PHE A CA 1
ATOM 759 C C . PHE A 1 93 ? -6.938 4.684 17.541 1.00 90.19 93 PHE A C 1
ATOM 761 O O . PHE A 1 93 ? -7.372 4.705 18.687 1.00 90.19 93 PHE A O 1
ATOM 768 N N . ILE A 1 94 ? -7.376 5.520 16.592 1.00 87.50 94 ILE A N 1
ATOM 769 C CA . ILE A 1 94 ? -8.432 6.522 16.824 1.00 87.50 94 ILE A CA 1
ATOM 770 C C . ILE A 1 94 ? -9.745 5.861 17.259 1.00 87.50 94 ILE A C 1
ATOM 772 O O . ILE A 1 94 ? -10.477 6.431 18.052 1.00 87.50 94 ILE A O 1
ATOM 776 N N . CYS A 1 95 ? -10.042 4.650 16.782 1.00 83.81 95 CYS A N 1
ATOM 777 C CA . CYS A 1 95 ? -11.241 3.922 17.197 1.00 83.81 95 CYS A CA 1
ATOM 778 C C . CYS A 1 95 ? -11.217 3.483 18.675 1.00 83.81 95 CYS A C 1
ATOM 780 O O . CYS A 1 95 ? -12.269 3.146 19.216 1.00 83.81 95 CYS A O 1
ATOM 782 N N . PHE A 1 96 ? -10.038 3.426 19.300 1.00 78.62 96 PHE A N 1
ATOM 783 C CA . PHE A 1 96 ? -9.855 3.016 20.697 1.00 78.62 96 PHE A CA 1
ATOM 784 C C . PHE A 1 96 ? -9.642 4.193 21.662 1.00 78.62 96 PHE A C 1
ATOM 786 O O . PHE A 1 96 ? -9.493 3.953 22.861 1.00 78.62 96 PHE A O 1
ATOM 793 N N . LEU A 1 97 ? -9.590 5.427 21.150 1.00 78.50 97 LEU A N 1
ATOM 794 C CA . LEU A 1 97 ? -9.458 6.662 21.925 1.00 78.50 97 LEU A CA 1
ATOM 795 C C . LEU A 1 97 ? -10.845 7.249 22.223 1.00 78.50 97 LEU A C 1
ATOM 797 O O . LEU A 1 97 ? -11.050 7.681 23.377 1.00 78.50 97 LEU A O 1
#